Protein AF-A0AAW1XKV1-F1 (afdb_monomer_lite)

Sequence (86 aa):
MIVSLMLMTDTVPLQFRNGYSFLSPDEQGLNGALERAFRHYLSKPESWRQLVQKDMNIDFSWDTSASQYEELYSKSVARARATVRP

Structure (mmCIF, N/CA/C/O backbone):
data_AF-A0AAW1XKV1-F1
#
_entry.id   AF-A0AAW1XKV1-F1
#
loop_
_atom_site.group_PDB
_atom_site.id
_atom_site.type_symbol
_atom_site.label_atom_id
_atom_site.label_alt_id
_atom_site.label_comp_id
_atom_site.label_asym_id
_atom_site.label_entity_id
_atom_site.label_seq_id
_atom_site.pdbx_PDB_ins_code
_atom_site.Cartn_x
_atom_site.Cartn_y
_atom_site.Cartn_z
_atom_site.occupancy
_atom_site.B_iso_or_equiv
_atom_site.auth_seq_id
_atom_site.auth_comp_id
_atom_site.auth_asym_id
_atom_site.auth_atom_id
_atom_site.pdbx_PDB_model_num
ATOM 1 N N . MET A 1 1 ? -9.517 -0.814 6.428 1.00 45.69 1 MET A N 1
ATOM 2 C CA . MET A 1 1 ? -9.306 0.079 5.277 1.00 45.69 1 MET A CA 1
ATOM 3 C C . MET A 1 1 ? -8.540 1.318 5.740 1.00 45.69 1 MET A C 1
ATOM 5 O O . MET A 1 1 ? -9.054 2.424 5.750 1.00 45.69 1 MET A O 1
ATOM 9 N N . ILE A 1 2 ? -7.289 1.118 6.148 1.00 33.59 2 ILE A N 1
ATOM 10 C CA . ILE A 1 2 ? -6.225 2.074 5.852 1.00 33.59 2 ILE A CA 1
ATOM 11 C C . ILE A 1 2 ? -5.514 1.359 4.722 1.00 33.59 2 ILE A C 1
ATOM 13 O O . ILE A 1 2 ? -5.033 0.245 4.925 1.00 33.59 2 ILE A O 1
ATOM 17 N N . VAL A 1 3 ? -5.582 1.905 3.511 1.00 41.41 3 VAL A N 1
ATOM 18 C CA . VAL A 1 3 ? -4.795 1.384 2.398 1.00 41.41 3 VAL A CA 1
ATOM 19 C C . VAL A 1 3 ? -3.347 1.572 2.828 1.00 41.41 3 VAL A C 1
ATOM 21 O O . VAL A 1 3 ? -2.795 2.662 2.716 1.00 41.41 3 VAL A O 1
ATOM 24 N N . SER A 1 4 ? -2.759 0.537 3.426 1.00 43.25 4 SER A N 1
ATOM 25 C CA . SER A 1 4 ? -1.344 0.507 3.757 1.00 43.25 4 SER A CA 1
ATOM 26 C C . SER A 1 4 ? -0.620 0.244 2.444 1.00 43.25 4 SER A C 1
ATOM 28 O O . SER A 1 4 ? -0.176 -0.862 2.148 1.00 43.25 4 SER A O 1
ATOM 30 N N . LEU A 1 5 ? -0.627 1.269 1.594 1.00 48.09 5 LEU A N 1
ATOM 31 C CA . LEU A 1 5 ? 0.108 1.328 0.350 1.00 48.09 5 LEU A CA 1
ATOM 32 C C . LEU A 1 5 ? 1.577 1.363 0.779 1.00 48.09 5 LEU A C 1
ATOM 34 O O . LEU A 1 5 ? 2.076 2.393 1.222 1.00 48.09 5 LEU A O 1
ATOM 38 N N . MET A 1 6 ? 2.237 0.206 0.794 1.00 52.38 6 MET A N 1
ATOM 39 C CA . MET A 1 6 ? 3.628 0.105 1.215 1.00 52.38 6 MET A CA 1
ATOM 40 C C . MET A 1 6 ? 4.504 0.351 -0.015 1.00 52.38 6 MET A C 1
ATOM 42 O O . MET A 1 6 ? 4.798 -0.514 -0.837 1.00 52.38 6 MET A O 1
ATOM 46 N N . LEU A 1 7 ? 4.801 1.636 -0.156 1.00 57.47 7 LEU A N 1
ATOM 47 C CA . LEU A 1 7 ? 5.346 2.309 -1.322 1.00 57.47 7 LEU A CA 1
ATOM 48 C C . LEU A 1 7 ? 6.775 1.859 -1.660 1.00 57.47 7 LEU A C 1
ATOM 50 O O . LEU A 1 7 ? 7.587 1.662 -0.763 1.00 57.47 7 LEU A O 1
ATOM 54 N N . MET A 1 8 ? 7.135 1.780 -2.948 1.00 51.06 8 MET A N 1
ATOM 55 C CA . MET A 1 8 ? 8.543 1.742 -3.378 1.00 51.06 8 MET A CA 1
ATOM 56 C C . MET A 1 8 ? 9.242 3.079 -3.068 1.00 51.06 8 MET A C 1
ATOM 58 O O . MET A 1 8 ? 9.448 3.913 -3.948 1.00 51.06 8 MET A O 1
ATOM 62 N N . THR A 1 9 ? 9.628 3.274 -1.814 1.00 51.19 9 THR A N 1
ATOM 63 C CA . THR A 1 9 ? 10.808 4.057 -1.436 1.00 51.19 9 THR A CA 1
ATOM 64 C C . THR A 1 9 ? 11.945 3.066 -1.179 1.00 51.19 9 THR A C 1
ATOM 66 O O . THR A 1 9 ? 11.692 1.923 -0.789 1.00 51.19 9 THR A O 1
ATOM 69 N N . ASP A 1 10 ? 13.209 3.456 -1.376 1.00 58.78 10 ASP A N 1
ATOM 70 C CA . ASP A 1 10 ? 14.358 2.562 -1.112 1.00 58.78 10 ASP A CA 1
ATOM 71 C C . ASP A 1 10 ? 14.391 2.026 0.333 1.00 58.78 10 ASP A C 1
ATOM 73 O O . ASP A 1 10 ? 15.046 1.027 0.622 1.00 58.78 10 ASP A O 1
ATOM 77 N N . THR A 1 11 ? 13.607 2.638 1.222 1.00 66.25 11 THR A N 1
ATOM 78 C CA . THR A 1 11 ? 13.441 2.289 2.633 1.00 66.25 11 THR A CA 1
ATOM 79 C C . THR A 1 11 ? 12.471 1.132 2.911 1.00 66.25 11 THR A C 1
ATOM 81 O O . THR A 1 11 ? 12.475 0.609 4.023 1.00 66.25 11 THR A O 1
ATOM 84 N N . VAL A 1 12 ? 11.646 0.699 1.948 1.00 70.75 12 VAL A N 1
ATOM 85 C CA . VAL A 1 12 ? 10.662 -0.382 2.160 1.00 70.75 12 VAL A CA 1
ATOM 86 C C . VAL A 1 12 ? 11.252 -1.747 1.778 1.00 70.75 12 VAL A C 1
ATOM 88 O O . VAL A 1 12 ? 11.787 -1.872 0.674 1.00 70.75 12 VAL A O 1
ATOM 91 N N . PRO A 1 13 ? 11.142 -2.803 2.611 1.00 78.00 13 PRO A N 1
ATOM 92 C CA . PRO A 1 13 ? 11.606 -4.147 2.256 1.00 78.00 13 PRO A CA 1
ATOM 93 C C . PRO A 1 13 ? 10.914 -4.712 1.009 1.00 78.00 13 PRO A C 1
ATOM 95 O O . PRO A 1 13 ? 9.715 -4.514 0.809 1.00 78.00 13 PRO A O 1
ATOM 98 N N . LEU A 1 14 ? 11.648 -5.473 0.188 1.00 72.12 14 LEU A N 1
ATOM 99 C CA . LEU A 1 14 ? 11.148 -6.049 -1.073 1.00 72.12 14 LEU A CA 1
ATOM 100 C C . LEU A 1 14 ? 9.840 -6.841 -0.902 1.00 72.12 14 LEU A C 1
ATOM 102 O O . LEU A 1 14 ? 8.955 -6.760 -1.757 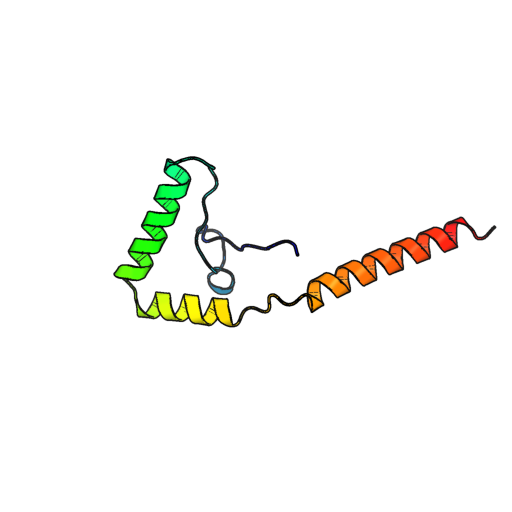1.00 72.12 14 LEU A O 1
ATOM 106 N N . GLN A 1 15 ? 9.671 -7.546 0.222 1.00 77.56 15 GLN A N 1
ATOM 107 C CA . GLN A 1 15 ? 8.459 -8.321 0.494 1.00 77.56 15 GLN A CA 1
ATOM 108 C C . GLN A 1 15 ? 7.188 -7.472 0.639 1.00 77.56 15 GLN A C 1
ATOM 110 O O . GLN A 1 15 ? 6.105 -7.983 0.388 1.00 77.56 15 GLN A O 1
ATOM 115 N N . PHE A 1 16 ? 7.291 -6.174 0.933 1.00 78.19 16 PHE A N 1
ATOM 116 C CA . PHE A 1 16 ? 6.128 -5.300 1.121 1.00 78.19 16 PHE A CA 1
ATOM 117 C C . PHE A 1 16 ? 5.859 -4.362 -0.061 1.00 78.19 16 PHE A C 1
ATOM 119 O O . PHE A 1 16 ? 4.798 -3.760 -0.129 1.00 78.19 16 PHE A O 1
ATOM 126 N N . ARG A 1 17 ? 6.781 -4.264 -1.025 1.00 82.81 17 ARG A N 1
ATOM 127 C CA . ARG A 1 17 ? 6.616 -3.412 -2.216 1.00 82.81 17 ARG A CA 1
ATOM 128 C C . ARG A 1 17 ? 5.529 -3.960 -3.146 1.00 82.81 17 ARG A C 1
ATOM 130 O O . ARG A 1 17 ? 5.649 -5.111 -3.565 1.00 82.81 17 ARG A O 1
ATOM 137 N N . ASN A 1 18 ? 4.539 -3.143 -3.490 1.00 85.38 18 ASN A N 1
ATOM 138 C CA . ASN A 1 18 ? 3.394 -3.515 -4.339 1.00 85.38 18 ASN A CA 1
ATOM 139 C C . ASN A 1 18 ? 3.040 -2.452 -5.402 1.00 85.38 18 ASN A C 1
ATOM 141 O O . ASN A 1 18 ? 1.917 -2.378 -5.887 1.00 85.38 18 ASN A O 1
ATOM 145 N N . GLY A 1 19 ? 3.978 -1.556 -5.727 1.00 87.44 19 GLY A N 1
ATOM 146 C CA . GLY A 1 19 ? 3.733 -0.494 -6.700 1.00 87.44 19 GLY A CA 1
ATOM 147 C C . GLY A 1 19 ? 4.674 0.697 -6.562 1.00 87.44 19 GLY A C 1
ATOM 148 O O . GLY A 1 19 ? 5.741 0.601 -5.955 1.00 87.44 19 GLY A O 1
ATOM 149 N N . TYR A 1 20 ? 4.255 1.833 -7.123 1.00 89.19 20 TYR A N 1
ATOM 150 C CA . TYR A 1 20 ? 5.027 3.075 -7.206 1.00 89.19 20 TYR A CA 1
ATOM 151 C C . TYR A 1 20 ? 4.277 4.221 -6.544 1.00 89.19 20 TYR A C 1
ATOM 153 O O . TYR A 1 20 ? 3.061 4.328 -6.672 1.00 89.19 20 TYR A O 1
ATOM 161 N N . SER A 1 21 ? 5.011 5.109 -5.882 1.00 86.62 21 SER A N 1
ATOM 162 C CA . SER A 1 21 ? 4.449 6.307 -5.270 1.00 86.62 21 SER A CA 1
ATOM 163 C C . SER A 1 21 ? 5.299 7.539 -5.523 1.00 86.62 21 SER A C 1
ATOM 165 O O . SER A 1 21 ? 6.437 7.465 -5.999 1.00 86.62 21 SER A O 1
ATOM 167 N N . PHE A 1 22 ? 4.734 8.679 -5.163 1.00 86.81 22 PHE A N 1
ATOM 168 C CA . PHE A 1 22 ? 5.390 9.969 -5.159 1.00 86.81 22 PHE A CA 1
ATOM 169 C C . PHE A 1 22 ? 4.892 10.763 -3.951 1.00 86.81 22 PHE A C 1
ATOM 171 O O . PHE A 1 22 ? 3.772 10.553 -3.488 1.00 86.81 22 PHE A O 1
ATOM 178 N N . LEU A 1 23 ? 5.754 11.622 -3.402 1.00 86.12 23 LEU A N 1
ATOM 179 C CA . LEU A 1 23 ? 5.427 12.429 -2.223 1.00 86.12 23 LEU A CA 1
ATOM 180 C C . LEU A 1 23 ? 4.807 13.764 -2.621 1.00 86.12 23 LEU A C 1
ATOM 182 O O . LEU A 1 23 ? 3.791 14.160 -2.060 1.00 86.12 23 LEU A O 1
ATOM 186 N N . SER A 1 24 ? 5.419 14.446 -3.589 1.00 89.50 24 SER A N 1
ATOM 187 C CA . SER A 1 24 ? 4.950 15.744 -4.058 1.00 89.50 24 SER A CA 1
ATOM 188 C C . SER A 1 24 ? 3.775 15.558 -5.014 1.00 89.50 24 SER A C 1
ATOM 190 O O . SER A 1 24 ? 3.966 14.937 -6.061 1.00 89.50 24 SER A O 1
ATOM 192 N N . PRO A 1 25 ? 2.573 16.074 -4.703 1.00 89.31 25 PRO A N 1
ATOM 193 C CA . PRO A 1 25 ? 1.407 15.984 -5.578 1.00 89.31 25 PRO A CA 1
ATOM 194 C C . PRO A 1 25 ? 1.492 17.009 -6.721 1.00 89.31 25 PRO A C 1
ATOM 196 O O . PRO A 1 25 ? 0.570 17.787 -6.948 1.00 89.31 25 PRO A O 1
ATOM 199 N N . ASP A 1 26 ? 2.625 17.029 -7.413 1.00 93.12 26 ASP A N 1
ATOM 200 C CA . ASP A 1 26 ? 2.915 17.882 -8.555 1.00 93.12 26 ASP A CA 1
ATOM 201 C C . ASP A 1 26 ? 3.289 17.033 -9.778 1.00 93.12 26 ASP A C 1
ATOM 203 O O . ASP A 1 26 ? 3.423 15.804 -9.718 1.00 93.12 26 ASP A O 1
ATOM 207 N N . GLU A 1 27 ? 3.428 17.704 -10.918 1.00 95.06 27 GLU A N 1
ATOM 208 C CA . GLU A 1 27 ? 3.780 17.065 -12.183 1.00 95.06 27 GLU A CA 1
ATOM 209 C C . GLU A 1 27 ? 5.108 16.302 -12.089 1.00 95.06 27 GLU A C 1
ATOM 211 O O . GLU A 1 27 ? 5.229 15.197 -12.620 1.00 95.06 27 GLU A O 1
ATOM 216 N N . GLN A 1 28 ? 6.097 16.852 -11.382 1.00 94.00 28 GLN A N 1
ATOM 217 C CA . GLN A 1 28 ? 7.417 16.243 -11.258 1.00 94.00 28 GLN A CA 1
ATOM 218 C C . GLN A 1 28 ? 7.357 14.933 -10.463 1.00 94.00 28 GLN A C 1
ATOM 220 O O . GLN A 1 28 ? 7.944 13.929 -10.877 1.00 94.00 28 GLN A O 1
ATOM 225 N N . GLY A 1 29 ? 6.634 14.924 -9.343 1.00 90.50 29 GLY A N 1
ATOM 226 C CA . GLY A 1 29 ? 6.422 13.746 -8.512 1.00 90.50 29 GLY A CA 1
ATOM 227 C C . GLY A 1 29 ? 5.723 12.633 -9.286 1.00 90.50 29 GLY A C 1
ATOM 228 O O . GLY A 1 29 ? 6.218 11.500 -9.320 1.00 90.50 29 GLY A O 1
ATOM 229 N N . LEU A 1 30 ? 4.621 12.962 -9.965 1.00 91.44 30 LEU A N 1
ATOM 230 C CA . LEU A 1 30 ? 3.866 12.004 -10.770 1.00 91.44 30 LEU A CA 1
ATOM 231 C C . LEU A 1 30 ? 4.701 11.448 -11.932 1.00 91.44 30 LEU A C 1
ATOM 233 O O . LEU A 1 30 ? 4.809 10.227 -12.077 1.00 91.44 30 LEU A O 1
ATOM 237 N N . ASN A 1 31 ? 5.335 12.320 -12.724 1.00 94.81 31 ASN A N 1
ATOM 238 C CA . ASN A 1 31 ? 6.160 11.909 -13.862 1.00 94.81 31 ASN A CA 1
ATOM 239 C C . ASN A 1 31 ? 7.324 11.022 -13.418 1.00 94.81 31 ASN A C 1
ATOM 241 O O . ASN A 1 31 ? 7.580 9.989 -14.035 1.00 94.81 31 ASN A O 1
ATOM 245 N N . GLY A 1 32 ? 7.973 11.355 -12.300 1.00 92.81 32 GLY A N 1
ATOM 246 C CA . GLY A 1 32 ? 9.034 10.526 -11.740 1.00 92.81 32 GLY A CA 1
ATOM 247 C C . GLY A 1 32 ? 8.549 9.126 -11.351 1.00 92.81 32 GLY A C 1
ATOM 248 O O . GLY A 1 32 ? 9.269 8.147 -11.556 1.00 92.81 32 GLY A O 1
ATOM 249 N N . ALA A 1 33 ? 7.345 8.988 -10.785 1.00 92.12 33 ALA A N 1
ATOM 250 C CA . ALA A 1 33 ? 6.772 7.676 -10.467 1.00 92.12 33 ALA A CA 1
ATOM 251 C C . ALA A 1 33 ? 6.421 6.872 -11.727 1.00 92.12 33 ALA A C 1
ATOM 253 O O . ALA A 1 33 ? 6.751 5.684 -11.801 1.00 92.12 33 ALA A O 1
ATOM 254 N N . LEU A 1 34 ? 5.820 7.522 -12.726 1.00 94.19 34 LEU A N 1
ATOM 255 C CA . LEU A 1 34 ? 5.477 6.901 -14.006 1.00 94.19 34 LEU A CA 1
ATOM 256 C C . LEU A 1 34 ? 6.718 6.433 -14.766 1.00 94.19 34 LEU A C 1
ATOM 258 O O . LEU A 1 34 ? 6.740 5.311 -15.265 1.00 94.19 34 LEU A O 1
ATOM 262 N N . GLU A 1 35 ? 7.778 7.239 -14.803 1.00 95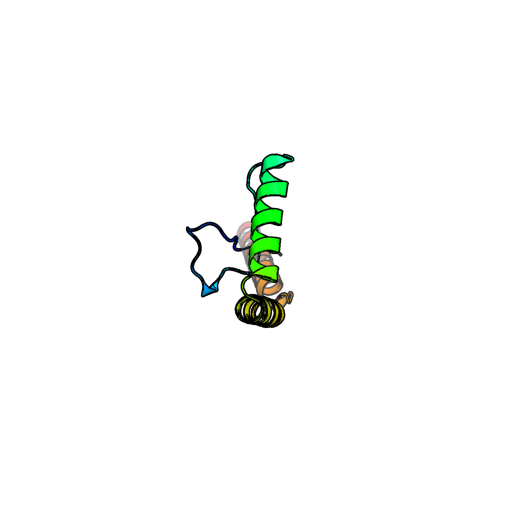.06 35 GLU A N 1
ATOM 263 C CA . GLU A 1 35 ? 9.027 6.865 -15.466 1.00 95.06 35 GLU A CA 1
ATOM 264 C C . GLU A 1 35 ? 9.623 5.590 -14.851 1.00 95.06 35 GLU A C 1
ATOM 266 O O . GLU A 1 35 ? 10.023 4.673 -15.574 1.00 95.06 35 GLU A O 1
ATOM 271 N N . ARG A 1 36 ? 9.628 5.477 -13.514 1.00 93.06 36 ARG A N 1
ATOM 272 C CA . ARG A 1 36 ? 10.088 4.260 -12.822 1.00 93.06 36 ARG A CA 1
ATOM 273 C C . ARG A 1 36 ? 9.213 3.050 -13.152 1.00 93.06 36 ARG A C 1
ATOM 275 O O . ARG A 1 36 ? 9.756 1.962 -13.360 1.00 93.06 36 ARG A O 1
ATOM 282 N N . ALA A 1 37 ? 7.896 3.235 -13.227 1.00 92.62 37 ALA A N 1
ATOM 283 C CA . ALA A 1 37 ? 6.956 2.177 -13.586 1.00 92.62 37 ALA A CA 1
ATOM 284 C C . ALA A 1 37 ? 7.171 1.685 -15.024 1.00 92.62 37 ALA A C 1
ATOM 286 O O . ALA A 1 37 ? 7.378 0.490 -15.240 1.00 92.62 37 ALA A O 1
ATOM 287 N N . PHE A 1 38 ? 7.223 2.598 -15.999 1.00 95.31 38 PHE A N 1
ATOM 288 C CA . PHE A 1 38 ? 7.454 2.250 -17.401 1.00 95.31 38 PHE A CA 1
ATOM 289 C C . PHE A 1 38 ? 8.821 1.618 -17.619 1.00 95.31 38 PHE A C 1
ATOM 291 O O . PHE A 1 38 ? 8.929 0.602 -18.305 1.00 95.31 38 PHE A O 1
ATOM 298 N N . ARG A 1 39 ? 9.870 2.161 -16.992 1.00 95.25 39 ARG A N 1
ATOM 299 C CA . ARG A 1 39 ? 11.207 1.574 -17.069 1.00 95.25 39 ARG A CA 1
ATOM 300 C C . ARG A 1 39 ? 11.200 0.139 -16.556 1.00 95.25 39 ARG A C 1
ATOM 302 O O . ARG A 1 39 ? 11.800 -0.722 -17.192 1.00 95.25 39 ARG A O 1
ATOM 309 N N . HIS A 1 40 ? 10.528 -0.144 -15.440 1.00 93.75 40 HIS A N 1
ATOM 310 C CA . HIS A 1 40 ? 10.438 -1.505 -14.911 1.00 93.75 40 HIS A CA 1
ATOM 311 C C . HIS A 1 40 ? 9.664 -2.438 -15.846 1.00 93.75 40 HIS A C 1
ATOM 313 O O . HIS A 1 40 ? 10.166 -3.515 -16.165 1.00 93.75 40 HIS A O 1
ATOM 319 N N . TYR A 1 41 ? 8.502 -1.993 -16.328 1.00 93.06 41 TYR A N 1
ATOM 320 C CA . TYR A 1 41 ? 7.669 -2.736 -17.272 1.00 93.06 41 TYR A CA 1
ATOM 321 C C . TYR A 1 41 ? 8.437 -3.120 -18.546 1.00 93.06 41 TYR A C 1
ATOM 323 O O . TYR A 1 41 ? 8.415 -4.279 -18.955 1.00 93.06 41 TYR A O 1
ATOM 331 N N . LEU A 1 42 ? 9.167 -2.169 -19.138 1.00 96.62 42 LEU A N 1
ATOM 332 C CA . LEU A 1 42 ? 9.888 -2.375 -20.396 1.00 96.62 42 LEU A CA 1
ATOM 333 C C . LEU A 1 42 ? 11.198 -3.154 -20.222 1.00 96.62 42 LEU A C 1
ATOM 335 O O . LEU A 1 42 ? 11.551 -3.954 -21.083 1.00 96.62 42 LEU A O 1
ATOM 339 N N . SER A 1 43 ? 11.940 -2.919 -19.134 1.00 95.94 43 SER A N 1
ATOM 340 C CA . SER A 1 43 ? 13.280 -3.505 -18.958 1.00 95.94 43 SER A CA 1
ATOM 341 C C . SER A 1 43 ? 13.295 -4.851 -18.232 1.00 95.94 43 SER A C 1
ATOM 343 O O . SER A 1 43 ? 14.286 -5.573 -18.336 1.00 95.94 43 SER A O 1
ATOM 345 N N . LYS A 1 44 ? 12.244 -5.197 -17.472 1.00 94.25 44 LYS A N 1
ATOM 346 C CA . LYS A 1 44 ? 12.214 -6.406 -16.629 1.00 94.25 44 LYS A CA 1
ATOM 347 C C . LYS A 1 44 ? 10.838 -7.095 -16.650 1.00 94.25 44 LYS A C 1
ATOM 349 O O . LYS A 1 44 ? 10.165 -7.135 -15.619 1.00 94.25 44 LYS A O 1
ATOM 354 N N . PRO A 1 45 ? 10.424 -7.697 -17.779 1.00 94.00 45 PRO A N 1
ATOM 355 C CA . PRO A 1 45 ? 9.098 -8.310 -17.918 1.00 94.00 45 PRO A CA 1
ATOM 356 C C . PRO A 1 45 ? 8.829 -9.438 -16.906 1.00 94.00 45 PRO A C 1
ATOM 358 O O . PRO A 1 45 ? 7.732 -9.523 -16.359 1.00 94.00 45 PRO A O 1
ATOM 361 N N . GLU A 1 46 ? 9.831 -10.265 -16.589 1.00 95.44 46 GLU A N 1
ATOM 362 C CA . GLU A 1 46 ? 9.709 -11.321 -15.568 1.00 95.44 46 GLU A CA 1
ATOM 363 C C . GLU A 1 46 ? 9.476 -10.743 -14.165 1.00 95.44 46 GLU A C 1
ATOM 365 O O . GLU A 1 46 ? 8.548 -11.139 -13.461 1.00 95.44 46 GLU A O 1
ATOM 370 N N . SER A 1 47 ? 10.270 -9.741 -13.774 1.00 91.81 47 SER A N 1
ATOM 371 C CA . SER A 1 47 ? 10.113 -9.064 -12.481 1.00 91.81 47 SER A CA 1
ATOM 372 C C . SER A 1 47 ? 8.783 -8.310 -12.391 1.00 91.81 47 SER A C 1
ATOM 374 O O . SER A 1 47 ? 8.179 -8.251 -11.321 1.00 91.81 47 SER A O 1
ATOM 376 N N . TRP A 1 48 ? 8.304 -7.752 -13.506 1.00 93.25 48 TRP A N 1
ATOM 377 C CA . TRP A 1 48 ? 6.982 -7.138 -13.596 1.00 93.25 48 TRP A CA 1
ATOM 378 C C . TRP A 1 48 ? 5.870 -8.168 -13.388 1.00 93.25 48 TRP A C 1
ATOM 380 O O . TRP A 1 48 ? 4.957 -7.946 -12.597 1.00 93.25 48 TRP A O 1
ATOM 390 N N . ARG A 1 49 ? 5.962 -9.331 -14.041 1.00 94.31 49 ARG A N 1
ATOM 391 C CA . ARG A 1 49 ? 4.995 -10.421 -13.868 1.00 94.31 49 ARG A CA 1
ATOM 392 C C . ARG A 1 49 ? 4.947 -10.915 -12.423 1.00 94.31 49 ARG A C 1
ATOM 394 O O . ARG A 1 49 ? 3.857 -11.138 -11.904 1.00 94.31 49 ARG A O 1
ATOM 401 N N . GLN A 1 50 ? 6.101 -11.053 -11.772 1.00 92.19 50 GLN A N 1
ATOM 402 C CA . GLN A 1 50 ? 6.177 -11.425 -10.356 1.00 92.19 50 GLN A CA 1
ATOM 403 C C . GLN A 1 50 ? 5.515 -10.381 -9.453 1.00 92.19 50 GLN A C 1
ATOM 405 O O . GLN A 1 50 ? 4.785 -10.756 -8.540 1.00 92.19 50 GLN A O 1
ATOM 410 N N . LEU A 1 51 ? 5.727 -9.088 -9.725 1.00 91.00 51 LEU A N 1
ATOM 411 C CA . LEU A 1 51 ? 5.058 -8.000 -9.008 1.00 91.00 51 LEU A CA 1
ATOM 412 C C . LEU A 1 51 ? 3.534 -8.110 -9.146 1.00 91.00 51 LEU A C 1
ATOM 414 O O . LEU A 1 51 ? 2.840 -8.173 -8.140 1.00 91.00 51 LEU A O 1
ATOM 418 N N . VAL A 1 52 ? 3.023 -8.254 -10.373 1.00 91.69 52 VAL A N 1
ATOM 419 C CA . VAL A 1 52 ? 1.579 -8.403 -10.627 1.00 91.69 52 VAL A CA 1
ATOM 420 C C . VAL A 1 52 ? 1.001 -9.630 -9.917 1.00 91.69 52 VAL A C 1
ATOM 422 O O . VAL A 1 52 ? -0.041 -9.540 -9.275 1.00 91.69 52 VAL A O 1
ATOM 425 N N . GLN A 1 53 ? 1.669 -10.785 -10.003 1.00 93.88 53 GLN A N 1
ATOM 426 C CA . GLN A 1 53 ? 1.220 -12.004 -9.321 1.00 93.88 53 GLN A CA 1
ATOM 427 C C . GLN A 1 53 ? 1.215 -11.841 -7.803 1.00 93.88 53 GLN A C 1
ATOM 429 O O . GLN A 1 53 ? 0.289 -12.297 -7.139 1.00 93.88 53 GLN A O 1
ATOM 434 N N . LYS A 1 54 ? 2.245 -11.201 -7.250 1.00 90.38 54 LYS A N 1
ATOM 435 C CA . LYS A 1 54 ? 2.324 -10.907 -5.824 1.00 90.38 54 LYS A CA 1
ATOM 436 C C . LYS A 1 54 ? 1.154 -10.029 -5.395 1.00 90.38 54 LYS A C 1
ATOM 438 O O . LYS A 1 54 ? 0.462 -10.397 -4.455 1.00 90.38 54 LYS A O 1
ATOM 443 N N . ASP A 1 55 ? 0.913 -8.932 -6.105 1.00 89.19 55 ASP A N 1
ATOM 444 C CA . ASP A 1 55 ? -0.136 -7.969 -5.770 1.00 89.19 55 ASP A CA 1
ATOM 445 C C . ASP A 1 55 ? -1.529 -8.598 -5.846 1.00 89.19 55 ASP A C 1
ATOM 447 O O . ASP A 1 55 ? -2.384 -8.315 -5.009 1.00 89.19 55 ASP A O 1
ATOM 451 N N . MET A 1 56 ? -1.738 -9.523 -6.788 1.00 89.69 56 MET A N 1
ATOM 452 C CA . MET A 1 56 ? -3.001 -10.253 -6.916 1.00 89.69 56 MET A CA 1
ATOM 453 C C . MET A 1 56 ? -3.246 -11.305 -5.838 1.00 89.69 56 MET A C 1
ATOM 455 O O . MET A 1 56 ? -4.387 -11.715 -5.649 1.00 89.69 56 MET A O 1
ATOM 459 N N . ASN A 1 57 ? -2.203 -11.713 -5.118 1.00 90.19 57 ASN A N 1
ATOM 460 C CA . ASN A 1 57 ? -2.306 -12.634 -3.989 1.00 90.19 57 ASN A CA 1
ATOM 461 C C . ASN A 1 57 ? -2.389 -11.910 -2.634 1.00 90.19 57 ASN A C 1
ATOM 463 O O . ASN A 1 57 ? -2.422 -12.572 -1.597 1.00 90.19 57 ASN A O 1
ATOM 467 N N . ILE A 1 58 ? -2.385 -10.573 -2.611 1.00 87.44 58 ILE A N 1
ATOM 468 C CA . ILE A 1 58 ? -2.570 -9.813 -1.372 1.00 87.44 58 ILE A CA 1
ATOM 469 C C . ILE A 1 58 ? -4.044 -9.873 -0.972 1.00 87.44 58 ILE A C 1
ATOM 471 O O . ILE A 1 58 ? -4.934 -9.564 -1.763 1.00 87.44 58 ILE A O 1
ATOM 475 N N . ASP A 1 59 ? -4.291 -10.231 0.286 1.00 86.62 59 ASP A N 1
ATOM 476 C CA . ASP A 1 59 ? -5.626 -10.187 0.862 1.00 86.62 59 ASP A CA 1
ATOM 477 C C . ASP A 1 59 ? -6.049 -8.734 1.139 1.00 86.62 59 ASP A C 1
ATOM 479 O O . ASP A 1 59 ? -5.596 -8.095 2.091 1.00 86.62 59 ASP A O 1
ATOM 483 N N . PHE A 1 60 ? -6.922 -8.213 0.277 1.00 83.69 60 PHE A N 1
ATOM 484 C CA . PHE A 1 60 ? -7.590 -6.921 0.448 1.00 83.69 60 PHE A CA 1
ATOM 485 C C . PHE A 1 60 ? -9.020 -7.066 0.994 1.00 83.69 60 PHE A C 1
ATOM 487 O O . PHE A 1 60 ? -9.827 -6.141 0.862 1.00 83.69 60 PHE A O 1
ATOM 494 N N . SER A 1 61 ? -9.358 -8.219 1.580 1.00 89.75 61 SER A N 1
ATOM 495 C CA . SER A 1 61 ? -10.648 -8.441 2.226 1.00 89.75 61 SER A CA 1
ATOM 496 C C . SER A 1 61 ? -10.865 -7.505 3.417 1.00 89.75 61 SER A C 1
ATOM 498 O O . SER A 1 61 ? -9.972 -6.815 3.925 1.00 89.75 61 SER A O 1
ATOM 500 N N . TRP A 1 62 ? -12.108 -7.487 3.887 1.00 91.25 62 TRP A N 1
ATOM 501 C CA . TRP A 1 62 ? -12.484 -6.709 5.055 1.00 91.25 62 TRP A CA 1
ATOM 502 C C . TRP A 1 62 ? -12.157 -7.402 6.373 1.00 91.25 62 TRP A C 1
ATOM 504 O O . TRP A 1 62 ? -12.169 -6.712 7.387 1.00 91.25 62 TRP A O 1
ATOM 514 N N . ASP A 1 63 ? -11.809 -8.689 6.379 1.00 91.50 63 ASP A N 1
ATOM 515 C CA . ASP A 1 63 ? -11.744 -9.525 7.586 1.00 91.50 63 ASP A CA 1
ATOM 516 C C . ASP A 1 63 ? -10.846 -8.915 8.670 1.00 91.50 63 ASP A C 1
ATOM 518 O O . ASP A 1 63 ? -11.281 -8.665 9.798 1.00 91.50 63 ASP A O 1
ATOM 522 N N . THR A 1 64 ? -9.613 -8.551 8.301 1.00 88.62 64 THR A N 1
ATOM 523 C CA . THR A 1 64 ? -8.654 -7.927 9.230 1.00 88.62 64 THR A CA 1
ATOM 524 C C . THR A 1 64 ? -9.153 -6.574 9.741 1.00 88.62 64 THR A C 1
ATOM 526 O O . THR A 1 64 ? -9.015 -6.247 10.919 1.00 88.62 64 THR A O 1
ATOM 529 N N . SER A 1 65 ? -9.737 -5.761 8.859 1.00 88.88 65 SER A N 1
ATOM 530 C CA . SER A 1 65 ? -10.198 -4.417 9.223 1.00 88.88 65 SER A CA 1
ATOM 531 C C . SER A 1 65 ? -11.451 -4.467 10.094 1.00 88.88 65 SER A C 1
ATOM 533 O O . SER A 1 65 ? -11.555 -3.722 11.063 1.00 88.88 65 SER A O 1
ATOM 535 N N . ALA A 1 66 ? -12.399 -5.337 9.753 1.00 92.50 66 ALA A N 1
ATOM 536 C CA . ALA A 1 66 ? -13.650 -5.524 10.468 1.00 92.50 66 ALA A CA 1
ATOM 537 C C . ALA A 1 66 ? -13.385 -6.002 11.897 1.00 92.50 66 ALA A C 1
ATOM 539 O O . ALA A 1 66 ? -13.914 -5.404 12.829 1.00 92.50 66 ALA A O 1
ATOM 540 N N . SER A 1 67 ? -12.477 -6.967 12.081 1.00 93.31 67 SER A N 1
ATOM 541 C CA . SER A 1 67 ? -12.075 -7.437 13.413 1.00 93.31 67 SER A CA 1
ATOM 542 C C . SER A 1 67 ? -11.525 -6.305 14.298 1.00 93.31 67 SER A C 1
ATOM 544 O O . SER A 1 67 ? -11.893 -6.189 15.468 1.00 93.31 67 SER A O 1
ATOM 546 N N . GLN A 1 68 ? -10.722 -5.393 13.733 1.00 92.75 68 GLN A N 1
ATOM 547 C CA . GLN A 1 68 ? -10.234 -4.213 14.463 1.00 92.75 68 GLN A CA 1
ATOM 548 C C . GLN A 1 68 ? -11.373 -3.262 14.86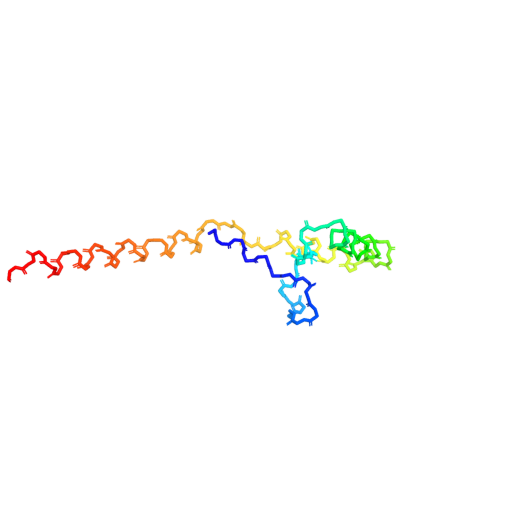4 1.00 92.75 68 GLN A C 1
ATOM 550 O O . GLN A 1 68 ? -11.375 -2.727 15.975 1.00 92.75 68 GLN A O 1
ATOM 555 N N . TYR A 1 69 ? -12.360 -3.049 13.987 1.00 92.88 69 TYR A N 1
ATOM 556 C CA . TYR A 1 69 ? -13.541 -2.248 14.322 1.00 92.88 69 TYR A CA 1
ATOM 557 C C . TYR A 1 69 ? -14.407 -2.919 15.394 1.00 92.88 69 TYR A C 1
ATOM 559 O O . TYR A 1 69 ? -14.829 -2.244 16.332 1.00 92.88 69 TYR A O 1
ATOM 567 N N . GLU A 1 70 ? -14.628 -4.231 15.314 1.00 95.88 70 GLU A N 1
ATOM 568 C CA . GLU A 1 70 ? -15.351 -4.997 16.335 1.00 95.88 70 GLU A CA 1
ATOM 569 C C . GLU A 1 70 ? -14.691 -4.878 17.713 1.00 95.88 70 GLU A C 1
ATOM 571 O O . GLU A 1 70 ? -15.378 -4.676 18.721 1.00 95.88 70 GLU A O 1
ATOM 576 N N . GLU A 1 71 ? -13.359 -4.932 17.769 1.00 96.00 71 GLU A N 1
ATOM 577 C CA . GLU A 1 71 ? -12.603 -4.725 19.003 1.00 96.00 71 GLU A CA 1
ATOM 578 C C . GLU A 1 71 ? -12.805 -3.305 19.554 1.00 96.00 71 GLU A C 1
ATOM 580 O O . GLU A 1 71 ? -13.082 -3.126 20.747 1.00 96.00 71 GLU A O 1
ATOM 585 N N . LEU A 1 72 ? -12.711 -2.285 18.696 1.00 96.06 72 LEU A N 1
ATOM 586 C CA . LEU A 1 72 ? -12.940 -0.890 19.080 1.00 96.06 72 LEU A CA 1
ATOM 587 C C . LEU A 1 72 ? -14.361 -0.677 19.618 1.00 96.06 72 LEU A C 1
ATOM 589 O O . LEU A 1 72 ? -14.539 -0.023 20.653 1.00 96.06 72 LEU A O 1
ATOM 593 N N . TYR A 1 73 ? -15.370 -1.257 18.969 1.00 95.12 73 TYR A N 1
ATOM 594 C CA . TYR A 1 73 ? -16.758 -1.187 19.423 1.00 95.12 73 TYR A CA 1
ATOM 595 C C . TYR A 1 73 ? -16.952 -1.906 20.757 1.00 95.12 73 TYR A C 1
ATOM 597 O O . TYR A 1 73 ? -17.540 -1.335 21.680 1.00 95.12 73 TYR A O 1
ATOM 605 N N . SER A 1 74 ? -16.378 -3.098 20.914 1.00 96.12 74 SER A N 1
ATOM 606 C CA . SER A 1 74 ? -16.433 -3.867 22.162 1.00 96.12 74 SER A CA 1
ATOM 607 C C . SER A 1 74 ? -15.819 -3.096 23.335 1.00 96.12 74 SER A C 1
ATOM 609 O O . SER A 1 74 ? -16.443 -2.972 24.393 1.00 96.12 74 SER A O 1
ATOM 611 N N . LYS A 1 75 ? -14.637 -2.493 23.139 1.00 96.25 75 LYS A N 1
ATOM 612 C CA . LYS A 1 75 ? -13.975 -1.635 24.140 1.00 96.25 75 LYS A CA 1
ATOM 613 C C . LYS A 1 75 ? -14.819 -0.415 24.505 1.00 96.25 75 LYS A C 1
ATOM 615 O O . LYS A 1 75 ? -14.932 -0.068 25.681 1.00 96.25 75 LYS A O 1
ATOM 620 N N . SER A 1 76 ? -15.433 0.220 23.509 1.00 96.06 76 SER A N 1
ATOM 621 C CA . SER A 1 76 ? -16.267 1.411 23.701 1.00 96.06 76 SER A CA 1
ATOM 622 C C . SER A 1 76 ? -17.514 1.100 24.532 1.00 96.06 76 SER A C 1
ATOM 624 O O . SER A 1 76 ? -17.821 1.816 25.487 1.00 96.06 76 SER A O 1
ATOM 626 N N . VAL A 1 77 ? -18.185 -0.019 24.240 1.00 95.81 77 VAL A N 1
ATOM 627 C CA . VAL A 1 77 ? -19.349 -0.493 25.004 1.00 95.81 77 VAL A CA 1
ATOM 628 C C . VAL A 1 77 ? -18.964 -0.879 26.433 1.00 95.81 77 VAL A C 1
ATOM 630 O O . VAL A 1 77 ? -19.658 -0.497 27.377 1.00 95.81 77 VAL A O 1
ATOM 633 N N . ALA A 1 78 ? -17.856 -1.605 26.621 1.00 94.56 78 ALA A N 1
ATOM 634 C CA . ALA A 1 78 ? -17.374 -1.983 27.951 1.00 94.56 78 ALA A CA 1
ATOM 635 C C . ALA A 1 78 ? -17.085 -0.750 28.823 1.00 94.56 78 ALA A C 1
ATOM 637 O O . ALA A 1 78 ? -17.523 -0.686 29.974 1.00 94.56 78 ALA A O 1
ATOM 638 N N . ARG A 1 79 ? -16.426 0.266 28.251 1.00 94.12 79 ARG A N 1
ATOM 639 C CA . ARG A 1 79 ? -16.156 1.541 28.928 1.00 94.12 79 ARG A CA 1
ATOM 640 C C . ARG A 1 79 ? -17.444 2.263 29.321 1.00 94.12 79 ARG A C 1
ATOM 642 O O . ARG A 1 79 ? -17.571 2.696 30.464 1.00 94.12 79 ARG A O 1
ATOM 649 N N . ALA A 1 80 ? -18.409 2.367 28.408 1.00 92.62 80 ALA A N 1
ATOM 650 C CA . ALA A 1 80 ? -19.695 2.997 28.698 1.00 92.62 80 ALA A CA 1
ATOM 651 C C . ALA A 1 80 ? -20.416 2.301 29.867 1.00 92.62 80 ALA A C 1
ATOM 653 O O . ALA A 1 80 ? -20.841 2.961 30.811 1.00 92.62 80 ALA A O 1
ATOM 654 N N . ARG A 1 81 ? -20.468 0.962 29.868 1.00 90.56 81 ARG A N 1
ATOM 655 C CA . ARG A 1 81 ? -21.097 0.175 30.945 1.00 90.56 81 ARG A CA 1
ATOM 656 C C . ARG A 1 81 ? -20.418 0.360 32.303 1.00 90.56 81 ARG A C 1
ATOM 658 O O . ARG A 1 81 ? -21.113 0.461 33.308 1.00 90.56 81 ARG A O 1
ATOM 665 N N . ALA A 1 82 ? -19.088 0.431 32.339 1.00 88.44 82 ALA A N 1
ATOM 666 C CA . ALA A 1 82 ? -18.337 0.665 33.574 1.00 88.44 82 ALA A CA 1
ATOM 667 C C . ALA A 1 82 ? -18.594 2.057 34.177 1.0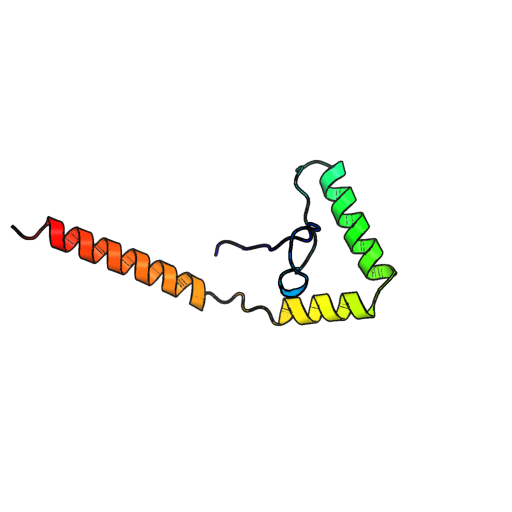0 88.44 82 ALA A C 1
ATOM 669 O O . ALA A 1 82 ? -18.505 2.219 35.386 1.00 88.44 82 ALA A O 1
ATOM 670 N N . THR A 1 83 ? -18.937 3.042 33.342 1.00 85.88 83 THR A N 1
ATOM 671 C CA . THR A 1 83 ? -19.208 4.422 33.779 1.00 85.88 83 THR A CA 1
ATOM 672 C C . THR A 1 83 ? -20.650 4.604 34.276 1.00 85.88 83 THR A C 1
ATOM 674 O O . THR A 1 83 ? -20.934 5.528 35.027 1.00 85.88 83 THR A O 1
ATOM 677 N N . VAL A 1 84 ? -21.572 3.734 33.846 1.00 77.50 84 VAL A N 1
ATOM 678 C CA . VAL A 1 84 ? -23.011 3.788 34.179 1.00 77.50 84 VAL A CA 1
ATOM 679 C C . VAL A 1 84 ? -23.358 2.967 35.431 1.00 77.50 84 VAL A C 1
ATOM 681 O O . VAL A 1 84 ? -24.439 3.127 35.994 1.00 77.50 84 VAL A O 1
ATOM 684 N N . ARG A 1 85 ? -22.463 2.085 35.890 1.00 59.28 85 ARG A N 1
ATOM 685 C CA . ARG A 1 85 ? -22.675 1.313 37.120 1.00 59.28 85 ARG A CA 1
ATOM 686 C C . ARG A 1 85 ? -22.342 2.203 38.339 1.00 59.28 85 ARG A C 1
ATOM 688 O O . ARG A 1 85 ? -21.222 2.709 38.363 1.00 59.28 85 ARG A O 1
ATOM 695 N N . PRO A 1 86 ? -23.283 2.430 39.280 1.00 57.53 86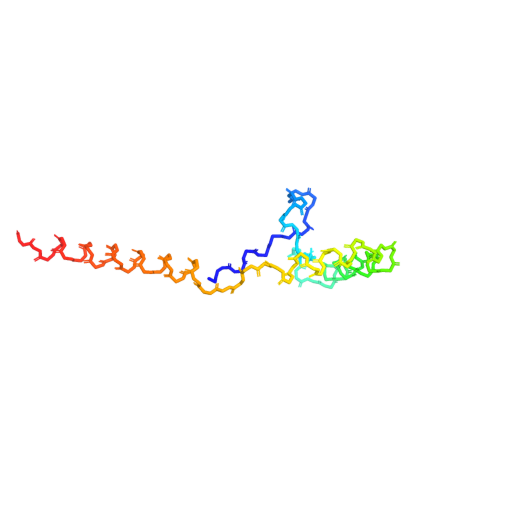 PRO A N 1
ATOM 696 C CA . PRO A 1 86 ? -23.038 3.226 40.486 1.00 57.5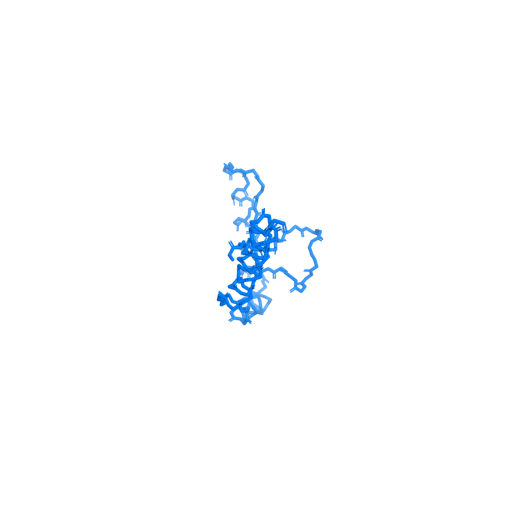3 86 PRO A CA 1
ATOM 697 C C . PRO A 1 86 ? -22.036 2.560 41.434 1.00 57.53 86 PRO A C 1
ATOM 699 O O . PRO A 1 86 ? -21.902 1.312 41.376 1.00 57.53 86 PRO A O 1
#

Foldseek 3Di:
DPPPQQAPDVPGDPLRHQAHAFDDPDPVRVVVRVVVVVCCVVVPVPVVVVSVVSNVPDDPDCVVVVVVVVVVVVVVVVVVVVVPDD

pLDDT: mean 84.6, std 15.34, range [33.59, 96.62]

Secondary structure (DSSP, 8-state):
---------TTS-GGG--S---SS-SHHHHHHHHHHHHHHHHH-HHHHHHHHHHHHTS---SHHHHHHHHHHHHHHHHHHHHHH--

Radius of gyration: 20.17 Å; chains: 1; bounding box: 37×30×61 Å

Organism: Rubus argutus (NCBI:txid59490)